Protein AF-A0A069AEU1-F1 (afdb_monomer_lite)

Secondary structure (DSSP, 8-state):
-------------HHHHHHHHHHHHHHHHHHS-HHHHHHTT---HHHHHHHHT--HHHHHHHHHHHHH----SS--HHHHHHHHHTHHHHHHHHHHHHHTT--

Foldseek 3Di:
DDDPPPPPPPPDDPVNVVVVVVVVVVVLCVLQVLLLCQLLVPQDLVSSCVRSVDDSVSSVVSSVVSVPDHDDPDQDPVSVVVCVVCVVVSVVSNVVVVVVVPD

Sequence (103 aa):
MGHTKKTSIVKLNSRNKLLELEAEIFTQYLLCPDIILLYCNITNIYEIMYICGVDKKTALIQSHYIKKIKLSNCITNLENLIKKQFYKFIKNYLKHRKKDTYF

Structure (mmCIF, N/CA/C/O backbone):
data_AF-A0A069AEU1-F1
#
_entry.id   AF-A0A069AEU1-F1
#
loop_
_atom_site.group_PDB
_atom_site.id
_atom_site.type_symbol
_atom_site.label_atom_id
_atom_site.label_alt_id
_atom_site.label_comp_id
_atom_site.label_asym_id
_atom_site.label_entity_id
_atom_site.label_seq_id
_atom_site.pdbx_PDB_ins_code
_atom_site.Cartn_x
_atom_site.Cartn_y
_atom_site.Cartn_z
_atom_site.occupancy
_atom_site.B_iso_or_equiv
_atom_site.auth_seq_id
_atom_site.auth_comp_id
_atom_site.auth_asym_id
_atom_site.auth_atom_id
_atom_site.pdbx_PDB_model_num
ATOM 1 N N . MET A 1 1 ? 2.236 16.973 -45.812 1.00 42.00 1 MET A N 1
ATOM 2 C CA . MET A 1 1 ? 3.520 16.365 -45.398 1.00 42.00 1 MET A CA 1
ATOM 3 C C . MET A 1 1 ? 3.384 15.895 -43.956 1.00 42.00 1 MET A C 1
ATOM 5 O O . MET A 1 1 ? 3.274 16.726 -43.068 1.00 42.00 1 MET A O 1
ATOM 9 N N . GLY A 1 2 ? 3.252 14.584 -43.736 1.00 46.25 2 GLY A N 1
ATOM 10 C CA . GLY A 1 2 ? 3.055 13.998 -42.407 1.00 46.25 2 GLY A CA 1
ATOM 11 C C . GLY A 1 2 ? 4.387 13.572 -41.797 1.00 46.25 2 GLY A C 1
ATOM 12 O O . GLY A 1 2 ? 5.025 12.654 -42.301 1.00 46.25 2 GLY A O 1
ATOM 13 N N . HIS A 1 3 ? 4.813 14.228 -40.719 1.00 50.69 3 HIS A N 1
ATOM 14 C CA . HIS A 1 3 ? 5.961 13.786 -39.932 1.00 50.69 3 HIS A CA 1
ATOM 15 C C . HIS A 1 3 ? 5.523 12.683 -38.962 1.00 50.69 3 HIS A C 1
ATOM 17 O O . HIS A 1 3 ? 5.123 12.954 -37.831 1.00 50.69 3 HIS A O 1
ATOM 23 N N . THR A 1 4 ? 5.618 11.422 -39.380 1.00 54.41 4 THR A N 1
ATOM 24 C CA . THR A 1 4 ? 5.643 10.296 -38.439 1.00 54.41 4 THR A CA 1
ATOM 25 C C . THR A 1 4 ? 6.930 10.386 -37.621 1.00 54.41 4 THR A C 1
ATOM 27 O O . THR A 1 4 ? 8.010 10.042 -38.109 1.00 54.41 4 THR A O 1
ATOM 30 N N . LYS A 1 5 ? 6.836 10.872 -36.376 1.00 55.09 5 LYS A N 1
ATOM 31 C CA . LYS A 1 5 ? 7.909 10.728 -35.385 1.00 55.09 5 LYS A CA 1
ATOM 32 C C . LYS A 1 5 ? 8.146 9.232 -35.180 1.00 55.09 5 LYS A C 1
ATOM 34 O O . LYS A 1 5 ? 7.325 8.553 -34.573 1.00 55.09 5 LYS A O 1
ATOM 39 N N . LYS A 1 6 ? 9.259 8.722 -35.710 1.00 53.56 6 LYS A N 1
ATOM 40 C CA . LYS A 1 6 ? 9.786 7.395 -35.379 1.00 53.56 6 LYS A CA 1
ATOM 41 C C . LYS A 1 6 ? 10.051 7.380 -33.873 1.00 53.56 6 LYS A C 1
ATOM 43 O O . LYS A 1 6 ? 11.029 7.966 -33.417 1.00 53.56 6 LYS A O 1
ATOM 48 N N . THR A 1 7 ? 9.174 6.750 -33.101 1.00 58.25 7 THR A N 1
ATOM 49 C CA . THR A 1 7 ? 9.477 6.345 -31.730 1.00 58.25 7 THR A CA 1
ATOM 50 C C . THR A 1 7 ? 10.616 5.339 -31.817 1.00 58.25 7 THR A C 1
ATOM 52 O O . THR A 1 7 ? 10.454 4.227 -32.317 1.00 58.25 7 THR A O 1
ATOM 55 N N . SER A 1 8 ? 11.811 5.757 -31.413 1.00 58.66 8 SER A N 1
ATOM 56 C CA . SER A 1 8 ? 12.962 4.877 -31.264 1.00 58.66 8 SER A CA 1
ATOM 57 C C . SER A 1 8 ? 12.613 3.843 -30.199 1.00 58.66 8 SER A C 1
ATOM 59 O O . SER A 1 8 ? 12.617 4.139 -29.008 1.00 58.66 8 SER A O 1
ATOM 61 N N . ILE A 1 9 ? 12.270 2.629 -30.634 1.00 61.16 9 ILE A N 1
ATOM 62 C CA . ILE A 1 9 ? 12.099 1.479 -29.748 1.00 61.16 9 ILE A CA 1
ATOM 63 C C . ILE A 1 9 ? 13.481 1.196 -29.156 1.00 61.16 9 ILE A C 1
ATOM 65 O O . ILE A 1 9 ? 14.359 0.640 -29.821 1.00 61.16 9 ILE A O 1
ATOM 69 N N . VAL A 1 10 ? 13.711 1.670 -27.933 1.00 60.97 10 VAL A N 1
ATOM 70 C CA . VAL A 1 10 ? 14.962 1.451 -27.207 1.00 60.97 10 VAL A CA 1
ATOM 71 C C . VAL A 1 10 ? 15.087 -0.052 -26.968 1.00 60.97 10 VAL A C 1
ATOM 73 O O . VAL A 1 10 ? 14.277 -0.648 -26.264 1.00 60.97 10 VAL A O 1
ATOM 76 N N . LYS A 1 11 ? 16.093 -0.692 -27.575 1.00 58.34 11 LYS A N 1
ATOM 77 C CA . LYS A 1 11 ? 16.392 -2.105 -27.307 1.00 58.34 11 LYS A CA 1
ATOM 78 C C . LYS A 1 11 ? 16.731 -2.267 -25.820 1.00 58.34 11 LYS A C 1
ATOM 80 O O . LYS A 1 11 ? 17.675 -1.654 -25.328 1.00 58.34 11 LYS A O 1
ATOM 85 N N . LEU A 1 12 ? 15.957 -3.095 -25.117 1.00 55.72 12 LEU A N 1
ATOM 86 C CA . LEU A 1 12 ? 16.159 -3.465 -23.712 1.00 55.72 12 LEU A CA 1
ATOM 87 C C . LEU A 1 12 ? 17.518 -4.161 -23.529 1.00 55.72 12 LEU A C 1
ATOM 89 O O . LEU A 1 12 ? 17.659 -5.348 -23.818 1.00 55.72 12 LEU A O 1
ATOM 93 N N . ASN A 1 13 ? 18.522 -3.432 -23.041 1.00 66.81 13 ASN A N 1
ATOM 94 C CA . ASN A 1 13 ? 19.736 -4.030 -22.482 1.00 66.81 13 ASN A CA 1
ATOM 95 C C . ASN A 1 13 ? 19.532 -4.332 -20.978 1.00 66.81 13 ASN A C 1
ATOM 97 O O . ASN A 1 13 ? 18.521 -3.952 -20.385 1.00 66.81 13 ASN A O 1
ATOM 101 N N . SER A 1 14 ? 20.465 -5.049 -20.346 1.00 64.12 14 SER A N 1
ATOM 102 C CA . SER A 1 14 ? 20.366 -5.438 -18.925 1.00 64.12 14 SER A CA 1
ATOM 103 C C . SER A 1 14 ? 20.210 -4.247 -17.971 1.00 64.12 14 SER A C 1
ATOM 105 O O . SER A 1 14 ? 19.500 -4.356 -16.976 1.00 64.12 14 SER A O 1
ATOM 107 N N . ARG A 1 15 ? 20.810 -3.097 -18.298 1.00 71.25 15 ARG A N 1
ATOM 108 C CA . ARG A 1 15 ? 20.688 -1.854 -17.525 1.00 71.25 15 ARG A CA 1
ATOM 109 C C . ARG A 1 15 ? 19.270 -1.282 -17.577 1.00 71.25 15 ARG A C 1
ATOM 111 O O . ARG A 1 15 ? 18.763 -0.845 -16.551 1.00 71.25 15 ARG A O 1
ATOM 118 N N . ASN A 1 16 ? 18.605 -1.364 -18.729 1.00 76.31 16 ASN A N 1
ATOM 119 C CA . ASN A 1 16 ? 17.209 -0.946 -18.863 1.00 76.31 16 ASN A CA 1
ATOM 120 C C . ASN A 1 16 ? 16.272 -1.820 -18.013 1.00 76.31 16 ASN A C 1
ATOM 122 O O . ASN A 1 16 ? 15.330 -1.299 -17.438 1.00 76.31 16 ASN A O 1
ATOM 126 N N . LYS A 1 17 ? 16.557 -3.122 -17.850 1.00 82.62 17 LYS A N 1
ATOM 127 C CA . LYS A 1 17 ? 15.741 -4.007 -16.995 1.00 82.62 17 LYS A CA 1
ATOM 128 C C . LYS A 1 17 ? 15.765 -3.619 -15.513 1.00 82.62 17 LYS A C 1
ATOM 130 O O . LYS A 1 17 ? 14.753 -3.774 -14.844 1.00 82.62 17 LYS A O 1
ATOM 135 N N . LEU A 1 18 ? 16.903 -3.139 -15.004 1.00 87.19 18 LEU A N 1
ATOM 136 C CA . LEU A 1 18 ? 17.004 -2.673 -13.616 1.00 87.19 18 LEU A CA 1
ATOM 137 C C . LEU A 1 18 ? 16.183 -1.399 -13.397 1.00 87.19 18 LEU A C 1
ATOM 139 O O . LEU A 1 18 ? 15.469 -1.307 -12.408 1.00 87.19 18 LEU A O 1
ATOM 143 N N . LEU A 1 19 ? 16.231 -0.466 -14.350 1.00 88.19 19 LEU A N 1
ATOM 144 C CA . LEU A 1 19 ? 15.444 0.768 -14.287 1.00 88.19 19 LEU A CA 1
ATOM 145 C C . LEU A 1 19 ? 13.935 0.496 -14.370 1.00 88.19 19 LEU A C 1
ATOM 147 O O . LEU A 1 19 ? 13.168 1.106 -13.635 1.00 88.19 19 LEU A O 1
ATOM 151 N N . GLU A 1 20 ? 13.509 -0.442 -15.222 1.00 87.88 20 GLU A N 1
ATOM 152 C CA . GLU A 1 20 ? 12.106 -0.883 -15.283 1.00 87.88 20 GLU A CA 1
ATOM 153 C C . GLU A 1 20 ? 11.653 -1.495 -13.951 1.00 87.88 20 GLU A C 1
ATOM 155 O O . GLU A 1 20 ? 10.576 -1.175 -13.455 1.00 87.88 20 GLU A O 1
ATOM 160 N N . LEU A 1 21 ? 12.499 -2.321 -13.322 1.00 87.56 21 LEU A N 1
ATOM 161 C CA . LEU A 1 21 ? 12.201 -2.899 -12.011 1.00 87.56 21 LEU A CA 1
ATOM 162 C C . LEU A 1 21 ? 12.099 -1.822 -10.918 1.00 87.56 21 LEU A C 1
ATOM 164 O O . LEU A 1 21 ? 11.191 -1.871 -10.091 1.00 87.56 21 LEU A O 1
ATOM 168 N N . GLU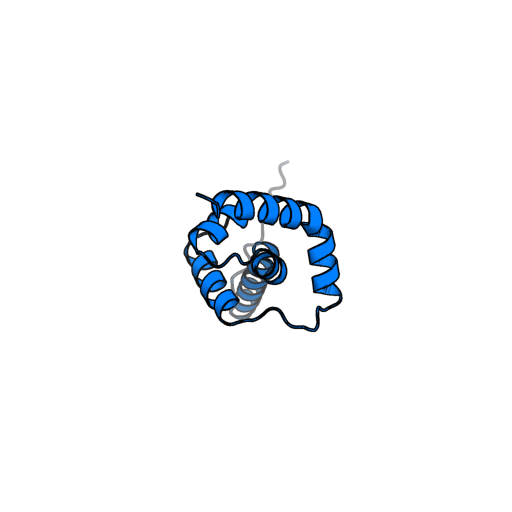 A 1 22 ? 13.006 -0.842 -10.907 1.00 87.69 22 GLU A N 1
ATOM 169 C CA . GLU A 1 22 ? 12.941 0.294 -9.978 1.00 87.69 22 GLU A CA 1
ATOM 170 C C . GLU A 1 22 ? 11.662 1.112 -10.177 1.00 87.69 22 GLU A C 1
ATOM 172 O O . GLU A 1 22 ? 11.005 1.473 -9.199 1.00 87.69 22 GLU A O 1
ATOM 177 N N . ALA A 1 23 ? 11.272 1.360 -11.430 1.00 89.69 23 ALA A N 1
ATOM 178 C CA . ALA A 1 23 ? 10.031 2.051 -11.753 1.00 89.69 23 ALA A CA 1
ATOM 179 C C . ALA A 1 23 ? 8.795 1.256 -11.298 1.00 89.69 23 ALA A C 1
ATOM 181 O O . ALA A 1 23 ? 7.852 1.843 -10.758 1.00 89.69 23 ALA A O 1
ATOM 182 N N . GLU A 1 24 ? 8.802 -0.070 -11.457 1.00 86.25 24 GLU A N 1
ATOM 183 C CA . GLU A 1 24 ? 7.727 -0.951 -10.991 1.00 86.25 24 GLU A CA 1
ATOM 184 C C . GLU A 1 24 ? 7.592 -0.906 -9.461 1.00 86.25 24 GLU A C 1
ATOM 186 O O . GLU A 1 24 ? 6.496 -0.679 -8.945 1.00 86.25 24 GLU A O 1
ATOM 191 N N . ILE A 1 25 ? 8.705 -1.021 -8.728 1.00 84.19 25 ILE A N 1
ATOM 192 C CA . ILE A 1 25 ? 8.724 -0.933 -7.257 1.00 84.19 25 ILE A CA 1
ATOM 193 C C . ILE A 1 25 ? 8.256 0.449 -6.787 1.00 84.19 25 ILE A C 1
ATOM 195 O O . ILE A 1 25 ? 7.434 0.556 -5.875 1.00 84.19 25 ILE A O 1
ATOM 199 N N . PHE A 1 26 ? 8.735 1.518 -7.424 1.00 85.94 26 PHE A N 1
ATOM 200 C CA . PHE A 1 26 ? 8.318 2.879 -7.098 1.00 85.94 26 PHE A CA 1
ATOM 201 C C . PHE A 1 26 ? 6.812 3.081 -7.318 1.00 85.94 26 PHE A C 1
ATOM 203 O O . PHE A 1 26 ? 6.127 3.667 -6.478 1.00 85.94 26 PHE A O 1
ATOM 210 N N . THR A 1 27 ? 6.278 2.542 -8.415 1.00 86.81 27 THR A N 1
ATOM 211 C CA . THR A 1 27 ? 4.842 2.591 -8.715 1.00 86.81 27 THR A CA 1
ATOM 212 C C . THR A 1 27 ? 4.031 1.842 -7.660 1.00 86.81 27 THR A C 1
ATOM 214 O O . THR A 1 27 ? 3.005 2.348 -7.210 1.00 86.81 27 THR A O 1
ATOM 217 N N . GLN A 1 28 ? 4.504 0.679 -7.201 1.00 82.19 28 GLN A N 1
ATOM 218 C CA . GLN A 1 28 ? 3.855 -0.060 -6.116 1.00 82.19 28 GLN A CA 1
ATOM 219 C C . GLN A 1 28 ? 3.805 0.756 -4.820 1.00 82.19 28 GLN A C 1
ATOM 221 O O . GLN A 1 28 ? 2.740 0.844 -4.210 1.00 82.19 28 GLN A O 1
ATOM 226 N N . TYR A 1 29 ? 4.905 1.414 -4.442 1.00 81.44 29 TYR A N 1
ATOM 227 C CA . TYR A 1 29 ? 4.944 2.276 -3.255 1.00 81.44 29 TYR A CA 1
ATOM 228 C C . TYR A 1 29 ? 3.954 3.449 -3.348 1.00 81.44 29 TYR A C 1
ATOM 230 O O . TYR A 1 29 ? 3.326 3.826 -2.358 1.00 81.44 29 TYR A O 1
ATOM 238 N N . LEU A 1 30 ? 3.779 4.009 -4.548 1.00 83.81 30 LEU A N 1
ATOM 239 C CA . LEU A 1 30 ? 2.843 5.105 -4.789 1.00 83.81 30 LEU A CA 1
ATOM 240 C C . LEU A 1 30 ? 1.375 4.649 -4.729 1.00 83.81 30 LEU A C 1
ATOM 242 O O . LEU A 1 30 ? 0.540 5.347 -4.154 1.00 83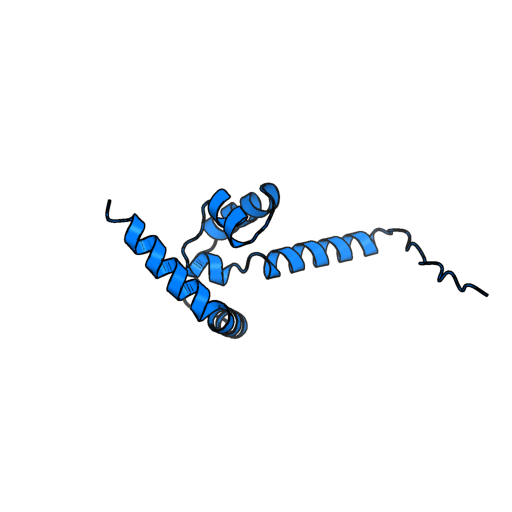.81 30 LEU A O 1
ATOM 246 N N . LEU A 1 31 ? 1.058 3.493 -5.322 1.00 84.69 31 LEU A N 1
ATOM 247 C CA . LEU A 1 31 ? -0.304 2.943 -5.370 1.00 84.69 31 LEU A CA 1
ATOM 248 C C . LEU A 1 31 ? -0.744 2.335 -4.032 1.00 84.69 31 LEU A C 1
ATOM 250 O O . LEU A 1 31 ? -1.917 2.418 -3.664 1.00 84.69 31 LEU A O 1
ATOM 254 N N . CYS A 1 32 ? 0.192 1.737 -3.294 1.00 84.56 32 CYS A N 1
ATOM 255 C CA . CYS A 1 32 ? -0.048 1.052 -2.026 1.00 84.56 32 CYS A CA 1
ATOM 256 C C . CYS A 1 32 ? 0.815 1.643 -0.898 1.00 84.56 32 CYS A C 1
ATOM 258 O O . CYS A 1 32 ? 1.710 0.956 -0.409 1.00 84.56 32 CYS A O 1
ATOM 260 N N . PRO A 1 33 ? 0.573 2.884 -0.431 1.00 89.31 33 PRO A N 1
ATOM 261 C CA . PRO A 1 33 ? 1.451 3.483 0.565 1.00 89.31 33 PRO A CA 1
ATOM 262 C C . PRO A 1 33 ? 1.360 2.726 1.896 1.00 89.31 33 PRO A C 1
ATOM 264 O O . PRO A 1 33 ? 0.320 2.748 2.566 1.00 89.31 33 PRO A O 1
ATOM 267 N N . ASP A 1 34 ? 2.465 2.100 2.307 1.00 90.56 34 ASP A N 1
ATOM 268 C CA . ASP A 1 34 ? 2.535 1.224 3.485 1.00 90.56 34 ASP A CA 1
ATOM 269 C C . ASP A 1 34 ? 1.964 1.882 4.737 1.00 90.56 34 ASP A C 1
ATOM 271 O O . ASP A 1 34 ? 1.157 1.305 5.467 1.00 90.56 34 ASP A O 1
ATOM 275 N N . ILE A 1 35 ? 2.356 3.138 4.951 1.00 89.81 35 ILE A N 1
ATOM 276 C CA . ILE A 1 35 ? 1.959 3.927 6.107 1.00 89.81 35 ILE A CA 1
ATOM 277 C C . ILE A 1 35 ? 0.436 4.080 6.190 1.00 89.81 35 ILE A C 1
ATOM 279 O O . ILE A 1 35 ? -0.135 4.012 7.277 1.00 89.81 35 ILE A O 1
ATOM 283 N N . ILE A 1 36 ? -0.244 4.234 5.051 1.00 91.75 36 ILE A N 1
ATOM 284 C CA . ILE A 1 36 ? -1.699 4.395 4.989 1.00 91.75 36 ILE A CA 1
ATOM 285 C C . ILE A 1 36 ? -2.392 3.069 5.292 1.00 91.75 36 ILE A C 1
ATOM 287 O O . ILE A 1 36 ? -3.324 3.040 6.100 1.00 91.75 36 ILE A O 1
ATOM 291 N N . LEU A 1 37 ? -1.904 1.972 4.708 1.00 92.75 37 LEU A N 1
ATOM 292 C CA . LEU A 1 37 ? -2.419 0.630 4.981 1.00 92.75 37 LEU A CA 1
ATOM 293 C C . LEU A 1 37 ? -2.249 0.258 6.461 1.00 92.75 37 LEU A C 1
ATOM 295 O O . LEU A 1 37 ? -3.196 -0.234 7.076 1.00 92.75 37 LEU A O 1
ATOM 299 N N . LEU A 1 38 ? -1.099 0.577 7.064 1.00 91.38 38 LEU A N 1
ATOM 300 C CA . LEU A 1 38 ? -0.839 0.377 8.492 1.00 91.38 38 LEU A CA 1
ATOM 301 C C . LEU A 1 38 ? -1.772 1.216 9.376 1.00 91.38 38 LEU A C 1
ATOM 303 O O . LEU A 1 38 ? -2.371 0.675 10.304 1.00 91.38 38 LEU A O 1
ATOM 307 N N . TYR A 1 39 ? -1.958 2.509 9.080 1.00 89.62 39 TYR A N 1
ATOM 308 C CA . TYR A 1 39 ? -2.880 3.370 9.838 1.00 89.62 39 TYR A CA 1
ATOM 309 C C . TYR A 1 39 ? -4.324 2.875 9.804 1.00 89.62 39 TYR A C 1
ATOM 311 O O . TYR 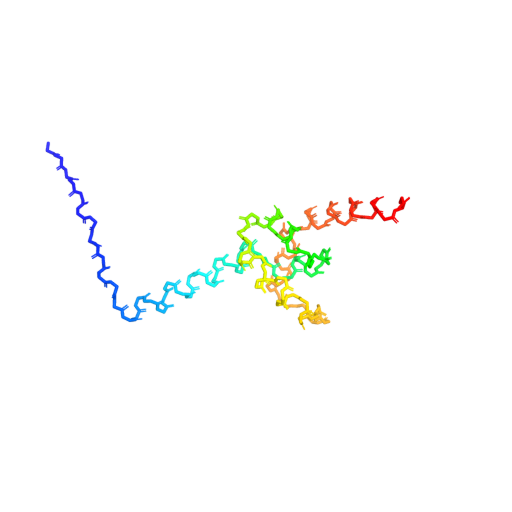A 1 39 ? -5.048 2.989 10.794 1.00 89.62 39 TYR A O 1
ATOM 319 N N . CYS A 1 40 ? -4.746 2.338 8.663 1.00 91.19 40 CYS A N 1
ATOM 320 C CA . CYS A 1 40 ? -6.077 1.779 8.495 1.00 91.19 40 CYS A CA 1
ATOM 321 C C . CYS A 1 40 ? -6.172 0.313 8.950 1.00 91.19 40 CYS A C 1
ATOM 323 O O . CYS A 1 40 ? -7.272 -0.239 8.929 1.00 91.19 40 CYS A O 1
ATOM 325 N N . ASN A 1 41 ? -5.061 -0.306 9.378 1.00 91.12 41 ASN A N 1
ATOM 326 C CA . ASN A 1 41 ? -4.924 -1.728 9.706 1.00 91.12 41 ASN A CA 1
ATOM 327 C C . ASN A 1 41 ? -5.484 -2.648 8.596 1.00 91.12 41 ASN A C 1
ATOM 329 O O . ASN A 1 41 ? -6.240 -3.589 8.862 1.00 91.12 41 ASN A O 1
ATOM 333 N N . ILE A 1 42 ? -5.168 -2.315 7.344 1.00 92.88 42 ILE A N 1
ATOM 334 C CA . ILE A 1 42 ? -5.580 -3.032 6.133 1.00 92.88 42 ILE A CA 1
ATOM 335 C C . ILE A 1 42 ? -4.509 -4.070 5.823 1.00 92.88 42 ILE A C 1
ATOM 337 O O . ILE A 1 42 ? -3.383 -3.731 5.463 1.00 92.88 42 ILE A O 1
ATOM 341 N N . THR A 1 43 ? -4.853 -5.345 5.974 1.00 92.75 43 THR A N 1
ATOM 342 C CA . THR A 1 43 ? -3.915 -6.457 5.737 1.00 92.75 43 THR A CA 1
ATOM 343 C C . THR A 1 43 ? -4.511 -7.571 4.884 1.00 92.75 43 THR A C 1
ATOM 345 O O . THR A 1 43 ? -3.790 -8.489 4.478 1.00 92.75 43 THR A O 1
ATOM 348 N N . ASN A 1 44 ? -5.816 -7.520 4.605 1.00 94.62 44 ASN A N 1
ATOM 349 C CA . ASN A 1 44 ? -6.493 -8.506 3.779 1.00 94.62 44 ASN A CA 1
ATOM 350 C C . ASN A 1 44 ? -6.190 -8.250 2.295 1.00 94.62 44 ASN A C 1
ATOM 352 O O . ASN A 1 44 ? -6.239 -7.116 1.831 1.00 94.62 44 ASN A O 1
ATOM 356 N N . ILE A 1 45 ? -5.892 -9.312 1.543 1.00 96.31 45 ILE A N 1
ATOM 357 C CA . ILE A 1 45 ? -5.510 -9.222 0.126 1.00 96.31 45 ILE A CA 1
ATOM 358 C C . ILE A 1 45 ? -6.617 -8.556 -0.705 1.00 96.31 45 ILE A C 1
ATOM 360 O O . ILE A 1 45 ? -6.327 -7.666 -1.495 1.00 96.31 45 ILE A O 1
ATOM 364 N N . TYR A 1 46 ? -7.879 -8.944 -0.510 1.00 96.19 46 TYR A N 1
ATOM 365 C CA . TYR A 1 46 ? -9.004 -8.403 -1.280 1.00 96.19 46 TYR A CA 1
ATOM 366 C C . TYR A 1 46 ? -9.290 -6.939 -0.937 1.00 96.19 46 TYR A C 1
ATOM 368 O O . TYR A 1 46 ? -9.614 -6.147 -1.816 1.00 96.19 46 TYR A O 1
ATOM 376 N N . GLU A 1 47 ? -9.116 -6.573 0.332 1.00 94.31 47 GLU A N 1
ATOM 377 C CA . GLU A 1 47 ? -9.243 -5.194 0.811 1.00 94.31 47 GLU A CA 1
ATOM 378 C C . GLU A 1 47 ? -8.155 -4.301 0.188 1.00 94.31 47 GLU A C 1
ATOM 380 O O . GLU A 1 47 ? -8.461 -3.220 -0.308 1.00 94.31 47 GLU A O 1
ATOM 385 N N . ILE A 1 48 ? -6.907 -4.788 0.104 1.00 95.00 48 ILE A N 1
ATOM 386 C CA . ILE A 1 48 ? -5.802 -4.091 -0.579 1.00 95.00 48 ILE A CA 1
ATOM 387 C C . ILE A 1 48 ? -6.087 -3.942 -2.077 1.00 95.00 48 ILE A C 1
ATOM 389 O O . ILE A 1 48 ? -5.950 -2.843 -2.605 1.00 95.00 48 ILE A O 1
ATOM 393 N N . MET A 1 49 ? -6.518 -5.011 -2.760 1.00 95.12 49 MET A N 1
ATOM 394 C CA . MET A 1 49 ? -6.871 -4.942 -4.186 1.00 95.12 49 MET A CA 1
ATOM 395 C C . MET A 1 49 ? -7.928 -3.867 -4.449 1.00 95.12 49 MET A C 1
ATOM 397 O O . MET A 1 49 ? -7.769 -3.053 -5.353 1.00 95.12 49 MET A O 1
ATOM 401 N N . TYR A 1 50 ? -8.991 -3.853 -3.642 1.00 94.25 50 TYR A N 1
ATOM 402 C CA . TYR A 1 50 ? -10.099 -2.918 -3.802 1.00 94.25 50 TYR A CA 1
ATOM 403 C C . TYR A 1 50 ? -9.686 -1.468 -3.524 1.00 94.25 50 TYR A C 1
ATOM 405 O O . TYR A 1 50 ? -9.997 -0.578 -4.310 1.00 94.25 50 TYR A O 1
ATOM 413 N N . ILE A 1 51 ? -8.973 -1.226 -2.420 1.00 92.31 51 ILE A N 1
ATOM 414 C CA . ILE A 1 51 ? -8.612 0.129 -1.987 1.00 92.31 51 ILE A CA 1
ATOM 415 C C . ILE A 1 51 ? -7.501 0.731 -2.847 1.00 92.31 51 ILE A C 1
ATOM 417 O O . ILE A 1 51 ? -7.565 1.913 -3.178 1.00 92.31 51 ILE A O 1
ATOM 421 N N . CYS A 1 52 ? -6.491 -0.062 -3.205 1.00 92.19 52 CYS A N 1
ATOM 422 C CA . CYS A 1 52 ? -5.332 0.415 -3.957 1.00 92.19 52 CYS A CA 1
ATOM 423 C C . CYS A 1 52 ? -5.472 0.235 -5.475 1.00 92.19 52 CYS A C 1
ATOM 425 O O . CYS A 1 52 ? -4.631 0.732 -6.218 1.00 92.19 52 CYS A O 1
ATOM 427 N N . GLY A 1 53 ? -6.505 -0.469 -5.950 1.00 91.44 53 GLY A N 1
ATOM 428 C CA . GLY A 1 53 ? -6.727 -0.696 -7.380 1.00 91.44 53 GLY A CA 1
ATOM 429 C C . GLY A 1 53 ? -5.636 -1.541 -8.042 1.00 91.44 53 GLY A C 1
ATOM 430 O O . GLY A 1 53 ? -5.306 -1.314 -9.203 1.00 91.44 53 GLY A O 1
ATOM 431 N N . VAL A 1 54 ? -5.053 -2.491 -7.304 1.00 91.69 54 VAL A N 1
ATOM 432 C CA . VAL A 1 54 ? -3.949 -3.343 -7.774 1.00 91.69 54 VAL A CA 1
ATOM 433 C C . VAL A 1 54 ? -4.394 -4.782 -8.013 1.00 91.69 54 VAL A C 1
ATOM 435 O O . VAL A 1 54 ? -5.387 -5.258 -7.457 1.00 91.69 54 VAL A O 1
ATOM 438 N N . ASP A 1 55 ? -3.632 -5.505 -8.832 1.00 93.31 55 ASP A N 1
ATOM 439 C CA . ASP A 1 55 ? -3.870 -6.920 -9.079 1.00 93.31 55 ASP A CA 1
ATOM 440 C C . ASP A 1 55 ? -3.575 -7.792 -7.839 1.00 93.31 55 ASP A C 1
ATOM 442 O O . ASP A 1 55 ? -2.940 -7.381 -6.861 1.00 93.31 55 ASP A O 1
ATOM 446 N N . LYS A 1 56 ? -4.018 -9.052 -7.896 1.00 95.12 56 LYS A N 1
ATOM 447 C CA . LYS A 1 56 ? -3.898 -10.005 -6.786 1.00 95.12 56 LYS A CA 1
ATOM 448 C C . LYS A 1 56 ? -2.452 -10.315 -6.397 1.00 95.12 56 LYS A C 1
ATOM 450 O O . LYS A 1 56 ? -2.185 -10.523 -5.215 1.00 95.12 56 LYS A O 1
ATOM 455 N N . LYS A 1 57 ? -1.528 -10.393 -7.359 1.00 93.00 57 LYS A N 1
ATOM 456 C CA . LYS A 1 57 ? -0.114 -10.689 -7.096 1.00 93.00 57 LYS A CA 1
ATOM 457 C C . LYS A 1 57 ? 0.510 -9.535 -6.315 1.00 93.00 57 LYS A C 1
ATOM 459 O O . LYS A 1 57 ? 1.119 -9.783 -5.275 1.00 93.00 57 LYS A O 1
ATOM 464 N N . THR A 1 58 ? 0.282 -8.301 -6.760 1.00 90.88 58 THR A N 1
ATOM 465 C CA . THR A 1 58 ? 0.742 -7.087 -6.071 1.00 90.88 58 THR A CA 1
ATOM 466 C C . THR A 1 58 ? 0.153 -6.995 -4.661 1.00 90.88 58 THR A C 1
ATOM 468 O O . THR A 1 58 ? 0.892 -6.864 -3.684 1.00 90.88 58 THR A O 1
ATOM 471 N N . ALA A 1 59 ? -1.161 -7.192 -4.515 1.00 93.94 59 ALA A N 1
ATOM 472 C CA . ALA A 1 59 ? -1.818 -7.182 -3.207 1.00 93.94 59 ALA A CA 1
ATOM 473 C C . ALA A 1 59 ? -1.319 -8.286 -2.258 1.00 93.94 59 ALA A C 1
ATOM 475 O O . ALA A 1 59 ? -1.261 -8.083 -1.045 1.00 93.94 59 ALA A O 1
ATOM 476 N N . LEU A 1 60 ? -0.951 -9.460 -2.783 1.00 94.56 60 LEU A N 1
ATOM 477 C CA . LEU A 1 60 ? -0.413 -10.561 -1.983 1.00 94.56 60 LEU A CA 1
ATOM 478 C C . LEU A 1 60 ? 0.980 -10.232 -1.436 1.00 94.56 60 LEU A C 1
ATOM 480 O O . LEU A 1 60 ? 1.226 -10.450 -0.247 1.00 94.56 60 LEU A O 1
ATOM 484 N N . ILE A 1 61 ? 1.860 -9.672 -2.273 1.00 91.12 61 ILE A N 1
ATOM 485 C CA . ILE A 1 61 ? 3.188 -9.193 -1.854 1.00 91.12 61 ILE A CA 1
ATOM 486 C C . ILE A 1 61 ? 3.027 -8.133 -0.761 1.00 91.12 61 ILE A C 1
ATOM 488 O O . ILE A 1 61 ? 3.615 -8.261 0.316 1.00 91.12 61 ILE A O 1
ATOM 492 N N . GLN A 1 62 ? 2.150 -7.157 -1.001 1.00 92.31 62 GLN A N 1
ATOM 493 C CA . GLN A 1 62 ? 1.866 -6.067 -0.076 1.00 92.31 62 GLN A CA 1
ATOM 494 C C . GLN A 1 62 ? 1.295 -6.561 1.262 1.00 92.31 62 GLN A C 1
ATOM 496 O O . GLN A 1 62 ? 1.770 -6.171 2.326 1.00 92.31 62 GLN A O 1
ATOM 501 N N . SER A 1 63 ? 0.317 -7.474 1.234 1.00 93.75 63 SER A N 1
ATOM 502 C CA . SER A 1 63 ? -0.273 -8.082 2.437 1.00 93.75 63 SER A CA 1
ATOM 503 C C . SER A 1 63 ? 0.785 -8.776 3.291 1.00 93.75 63 SER A C 1
ATOM 505 O O . SER A 1 63 ? 0.811 -8.620 4.513 1.00 93.75 63 SER A O 1
ATOM 507 N N . HIS A 1 64 ? 1.676 -9.537 2.656 1.00 92.31 64 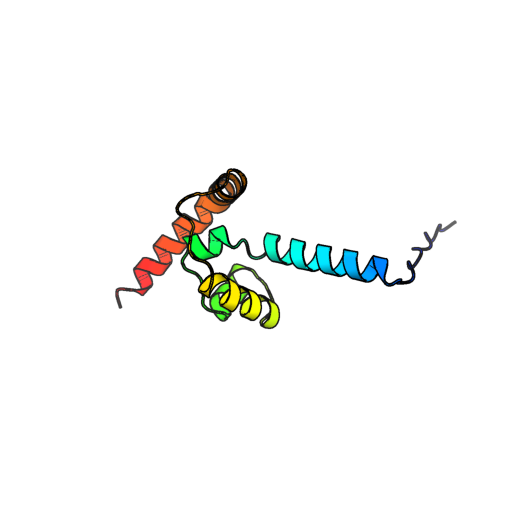HIS A N 1
ATOM 508 C CA . HIS A 1 64 ? 2.744 -10.237 3.353 1.00 92.31 64 HIS A CA 1
ATOM 509 C C . HIS A 1 64 ? 3.793 -9.271 3.924 1.00 92.31 64 HIS A C 1
ATOM 511 O O . HIS A 1 64 ? 4.254 -9.478 5.046 1.00 92.31 64 HIS A O 1
ATOM 517 N N . TYR A 1 65 ? 4.136 -8.207 3.193 1.00 89.75 65 TYR A N 1
ATOM 518 C CA . TYR A 1 65 ? 5.044 -7.165 3.668 1.00 89.75 65 TYR A CA 1
ATOM 519 C C . TYR A 1 65 ? 4.472 -6.420 4.883 1.00 89.75 65 TYR A C 1
ATOM 521 O O . TYR A 1 65 ? 5.094 -6.410 5.945 1.00 89.75 65 TYR A O 1
ATOM 529 N N . ILE A 1 66 ? 3.241 -5.908 4.776 1.00 90.38 66 ILE A N 1
ATOM 530 C CA . ILE A 1 66 ? 2.559 -5.148 5.836 1.00 90.38 66 ILE A CA 1
ATOM 531 C C . ILE A 1 66 ? 2.380 -5.968 7.113 1.00 90.38 66 ILE A C 1
ATOM 533 O O . ILE A 1 66 ? 2.509 -5.431 8.204 1.00 90.38 66 ILE A O 1
ATOM 537 N N . LYS A 1 67 ? 2.128 -7.279 7.008 1.00 89.75 67 LYS A N 1
ATOM 538 C CA . LYS A 1 67 ? 2.029 -8.162 8.185 1.00 89.75 67 LYS A CA 1
ATOM 539 C C . LYS A 1 67 ? 3.353 -8.337 8.930 1.00 89.75 67 LYS A C 1
ATOM 541 O O . LYS A 1 67 ? 3.338 -8.682 10.110 1.00 89.75 67 LYS A O 1
ATOM 546 N N . LYS A 1 68 ? 4.485 -8.160 8.246 1.00 87.25 68 LYS A N 1
ATOM 547 C CA . LYS A 1 68 ? 5.823 -8.291 8.836 1.00 87.25 68 LYS A CA 1
ATOM 548 C C . LYS A 1 68 ? 6.314 -6.994 9.455 1.00 87.25 68 LYS A C 1
ATOM 550 O O . LYS A 1 68 ? 7.059 -7.044 10.432 1.00 87.25 68 LYS A O 1
ATOM 555 N N . ILE A 1 69 ? 5.917 -5.856 8.899 1.00 84.38 69 ILE A N 1
ATOM 556 C CA . ILE A 1 69 ? 6.284 -4.555 9.447 1.00 84.38 69 ILE A CA 1
ATOM 557 C C . ILE A 1 69 ? 5.273 -4.115 10.506 1.00 84.38 69 ILE A C 1
ATOM 559 O O . ILE A 1 69 ? 4.082 -4.400 10.431 1.00 84.38 69 ILE A O 1
ATOM 563 N N . LYS A 1 70 ? 5.756 -3.424 11.535 1.00 73.69 70 LYS A N 1
ATOM 564 C CA . LYS A 1 70 ? 4.898 -2.756 12.517 1.00 73.69 70 LYS A CA 1
ATOM 565 C C . LYS A 1 70 ? 4.981 -1.262 12.280 1.00 73.69 70 LYS A C 1
ATOM 567 O O . LYS A 1 70 ? 6.020 -0.767 11.847 1.00 73.69 70 LYS A O 1
ATOM 572 N N . LEU A 1 71 ? 3.899 -0.553 12.595 1.00 71.75 71 LEU A N 1
ATOM 573 C CA . LEU A 1 71 ? 3.937 0.902 12.643 1.00 71.75 71 LEU A CA 1
ATOM 574 C C . LEU A 1 71 ? 5.044 1.304 13.629 1.00 71.75 71 LEU A C 1
ATOM 576 O O . LEU A 1 71 ? 4.973 0.972 14.813 1.00 71.75 71 LEU A O 1
ATOM 580 N N . SER A 1 72 ? 6.093 1.943 13.119 1.00 69.88 72 SER A N 1
ATOM 581 C CA . SER A 1 72 ? 7.176 2.463 13.947 1.00 69.88 72 SER A CA 1
ATOM 582 C C . SER A 1 72 ? 6.625 3.535 14.886 1.00 69.88 72 SER A C 1
ATOM 584 O O . SER A 1 72 ? 5.776 4.336 14.492 1.00 69.88 72 SER A O 1
ATOM 586 N N . ASN A 1 73 ? 7.149 3.602 16.113 1.00 67.62 73 ASN A N 1
ATOM 587 C CA . ASN A 1 73 ? 6.872 4.730 17.009 1.00 67.62 73 ASN A CA 1
ATOM 588 C C . ASN A 1 73 ? 7.467 6.045 16.467 1.00 67.62 73 ASN A C 1
ATOM 590 O O . ASN A 1 73 ? 7.044 7.127 16.870 1.00 67.62 73 ASN A O 1
ATOM 594 N N . CYS A 1 74 ? 8.426 5.955 15.541 1.00 70.00 74 CYS A N 1
ATOM 595 C CA . CYS A 1 74 ? 9.051 7.089 14.875 1.00 70.00 74 CYS A CA 1
ATOM 596 C C . CYS A 1 74 ? 8.532 7.190 13.438 1.00 70.00 74 CYS A C 1
ATOM 598 O O . CYS A 1 74 ? 8.950 6.417 12.577 1.00 70.00 74 CYS A O 1
ATOM 600 N N . ILE A 1 75 ? 7.636 8.150 13.202 1.00 79.12 75 ILE A N 1
ATOM 601 C CA . ILE A 1 75 ? 7.113 8.493 11.874 1.00 79.12 75 ILE A CA 1
ATOM 602 C C . ILE A 1 75 ? 8.077 9.478 11.212 1.00 79.12 75 ILE A C 1
ATOM 604 O O . ILE A 1 75 ? 8.405 10.519 11.789 1.00 79.12 75 ILE A O 1
ATOM 608 N N . THR A 1 76 ? 8.513 9.178 9.994 1.00 86.75 76 THR A N 1
ATOM 609 C CA . THR A 1 76 ? 9.385 10.065 9.215 1.00 86.75 76 THR A CA 1
ATOM 610 C C . THR A 1 76 ? 8.640 11.316 8.728 1.00 86.75 76 THR A C 1
ATOM 612 O O . THR A 1 76 ? 7.409 11.362 8.654 1.00 86.75 76 THR A O 1
ATOM 615 N N . ASN A 1 77 ? 9.379 12.359 8.334 1.00 90.00 77 ASN A N 1
ATOM 616 C CA . ASN A 1 77 ? 8.774 13.572 7.766 1.00 90.00 77 ASN A CA 1
ATOM 617 C C . ASN A 1 77 ? 7.940 13.275 6.509 1.00 90.00 77 ASN A C 1
ATOM 619 O O . ASN A 1 77 ? 6.862 13.846 6.340 1.00 90.00 77 ASN A O 1
ATOM 623 N N . LEU A 1 78 ? 8.406 12.354 5.661 1.00 88.19 78 LEU A N 1
ATOM 624 C CA . LEU A 1 78 ? 7.693 11.936 4.456 1.00 88.19 78 LEU A CA 1
ATOM 625 C C . LEU A 1 78 ? 6.378 11.227 4.800 1.00 88.19 78 LEU A C 1
ATOM 627 O O . LEU A 1 78 ? 5.325 11.594 4.285 1.00 88.19 78 LEU A O 1
ATOM 631 N N . GLU A 1 79 ? 6.410 10.270 5.724 1.00 87.94 79 GLU A N 1
ATOM 632 C CA . GLU A 1 79 ? 5.213 9.559 6.185 1.00 87.94 79 GLU A CA 1
ATOM 633 C C . GLU A 1 79 ? 4.172 10.507 6.794 1.00 87.94 79 GLU A C 1
ATOM 635 O O . GLU A 1 79 ? 2.972 10.338 6.576 1.00 87.94 79 GLU A O 1
ATOM 640 N N . ASN A 1 80 ? 4.614 11.546 7.509 1.00 90.12 80 ASN A N 1
ATOM 641 C CA . ASN A 1 80 ? 3.728 12.593 8.015 1.00 90.12 80 ASN A CA 1
ATOM 642 C C . ASN A 1 80 ? 3.056 13.389 6.889 1.00 90.12 80 ASN A C 1
ATOM 644 O O . ASN A 1 80 ? 1.868 13.706 6.990 1.00 90.12 80 ASN A O 1
ATOM 648 N N . LEU A 1 81 ? 3.784 13.712 5.818 1.00 92.38 81 LEU A N 1
ATOM 649 C CA . LEU A 1 81 ? 3.213 14.383 4.647 1.00 92.38 81 LEU A CA 1
ATOM 650 C C . LEU A 1 81 ? 2.203 13.483 3.930 1.00 92.38 81 LEU A C 1
ATOM 652 O O . LEU A 1 81 ? 1.088 13.931 3.657 1.00 92.38 81 LEU A O 1
ATOM 656 N N . ILE A 1 82 ? 2.545 12.210 3.720 1.00 90.38 82 ILE A N 1
ATOM 657 C CA . ILE A 1 82 ? 1.644 11.210 3.132 1.00 90.38 82 ILE A CA 1
ATOM 658 C C . ILE A 1 82 ? 0.373 11.099 3.989 1.00 90.38 82 ILE A C 1
ATOM 660 O O . ILE A 1 82 ? -0.738 11.279 3.498 1.00 90.38 82 ILE A O 1
ATOM 664 N N . LYS A 1 83 ? 0.500 10.938 5.310 1.00 90.38 83 LYS A N 1
ATOM 665 C CA . LYS A 1 83 ? -0.652 10.887 6.223 1.00 90.38 83 LYS A CA 1
ATOM 666 C C . LYS A 1 83 ? -1.549 12.122 6.115 1.00 90.38 83 LYS A C 1
ATOM 668 O O . LYS A 1 83 ? -2.772 11.985 6.123 1.00 90.38 83 LYS A O 1
ATOM 673 N N . LYS A 1 84 ? -0.967 13.324 6.026 1.00 93.12 84 LYS A N 1
ATOM 674 C CA . LYS A 1 84 ? -1.735 14.570 5.870 1.00 93.12 84 LYS A CA 1
ATOM 675 C C . LYS A 1 84 ? -2.531 14.578 4.567 1.00 93.12 84 LYS A C 1
ATOM 677 O O . LYS A 1 84 ? -3.711 14.916 4.600 1.00 93.12 84 LYS A O 1
ATOM 682 N N . GLN A 1 85 ? -1.926 14.158 3.456 1.00 93.62 85 GLN A N 1
ATOM 683 C CA . GLN A 1 85 ? -2.611 14.076 2.161 1.00 93.62 85 GLN A CA 1
ATOM 684 C C . GLN A 1 85 ? -3.797 13.100 2.197 1.00 93.62 85 GLN A C 1
ATOM 686 O O . GLN A 1 85 ? -4.869 13.403 1.678 1.00 93.62 85 GLN A O 1
ATOM 691 N N . PHE A 1 86 ? -3.649 11.969 2.889 1.00 92.62 86 PHE A N 1
ATOM 692 C CA . PHE A 1 86 ? -4.678 10.927 2.978 1.00 92.62 86 PHE A CA 1
ATOM 693 C C . PHE A 1 86 ? -5.613 11.061 4.195 1.00 92.62 86 PHE A C 1
ATOM 695 O O . PHE A 1 86 ? -6.445 10.183 4.433 1.00 92.62 86 PHE A O 1
ATOM 702 N N . TYR A 1 87 ? -5.542 12.157 4.960 1.00 93.69 87 TYR A N 1
ATOM 703 C CA . TYR A 1 87 ? -6.283 12.322 6.220 1.00 93.69 87 TYR A CA 1
ATOM 704 C C . TYR A 1 87 ? -7.788 12.035 6.087 1.00 93.69 87 TYR A C 1
ATOM 706 O O . TYR A 1 87 ? -8.369 11.318 6.907 1.00 93.69 87 TYR A O 1
ATOM 714 N N . LYS A 1 88 ? -8.427 12.573 5.039 1.00 94.88 88 LYS A N 1
ATOM 715 C CA . LYS A 1 88 ? -9.871 12.408 4.812 1.00 94.88 88 LYS A CA 1
ATOM 716 C C . LYS A 1 88 ? -10.237 10.947 4.541 1.00 94.88 88 LYS A C 1
ATOM 718 O O . LYS A 1 88 ? -11.230 10.465 5.082 1.00 94.88 88 LYS A O 1
ATOM 723 N N . PHE A 1 89 ? -9.419 10.252 3.750 1.00 93.06 89 PHE A N 1
ATOM 724 C CA . PHE A 1 89 ? -9.580 8.827 3.478 1.00 93.06 89 PHE A CA 1
ATOM 725 C C . PHE A 1 89 ? -9.462 8.013 4.769 1.00 93.06 89 PHE A C 1
ATOM 727 O O . PHE A 1 89 ? -10.412 7.318 5.123 1.00 93.06 89 PHE A O 1
ATOM 734 N N . ILE A 1 90 ? -8.366 8.181 5.522 1.00 93.31 90 ILE A N 1
ATOM 735 C CA . ILE A 1 90 ? -8.119 7.451 6.779 1.00 93.31 90 ILE A CA 1
ATOM 736 C C . ILE A 1 90 ? -9.296 7.632 7.747 1.00 93.31 90 ILE A C 1
ATOM 738 O O . ILE A 1 90 ? -9.830 6.663 8.287 1.00 93.31 90 ILE A O 1
ATOM 742 N N . LYS A 1 91 ? -9.737 8.880 7.950 1.00 94.25 91 LYS A N 1
ATOM 743 C CA . LYS A 1 91 ? -10.835 9.202 8.870 1.00 94.25 91 LYS A CA 1
ATOM 744 C C . LYS A 1 91 ? -12.136 8.500 8.482 1.00 94.25 91 LYS A C 1
ATOM 746 O O . LYS A 1 91 ? -12.807 7.938 9.348 1.00 94.25 91 LYS A O 1
ATOM 751 N N . ASN A 1 92 ? -12.497 8.541 7.201 1.00 93.50 92 ASN A N 1
ATOM 752 C CA . ASN A 1 92 ? -13.715 7.905 6.709 1.00 93.50 92 ASN A CA 1
ATOM 753 C C . ASN A 1 92 ? -13.614 6.383 6.814 1.00 93.5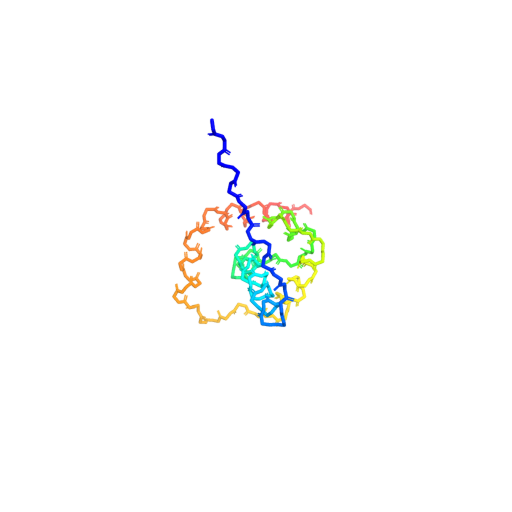0 92 ASN A C 1
ATOM 755 O O . ASN A 1 92 ? -14.527 5.750 7.338 1.00 93.50 92 ASN A O 1
ATOM 759 N N . TYR A 1 93 ? -12.481 5.817 6.400 1.00 93.06 93 TYR A N 1
ATOM 760 C CA . TYR A 1 93 ? -12.221 4.385 6.452 1.00 93.06 93 TYR A CA 1
ATOM 761 C C . TYR A 1 93 ? -12.421 3.811 7.857 1.00 93.06 93 TYR A C 1
ATOM 763 O O . TYR A 1 93 ? -13.226 2.905 8.067 1.00 93.06 93 TYR A O 1
ATOM 771 N N . LEU A 1 94 ? -11.758 4.412 8.849 1.00 91.25 94 LEU A N 1
ATOM 772 C CA . LEU A 1 94 ? -11.856 3.988 10.245 1.00 91.25 94 LEU A CA 1
ATOM 773 C C . LEU A 1 94 ? -13.271 4.159 10.813 1.00 91.25 94 LEU A C 1
ATOM 775 O O . LEU A 1 94 ? -13.696 3.366 11.651 1.00 91.25 94 LEU A O 1
ATOM 779 N N . LYS A 1 95 ? -14.016 5.179 10.366 1.00 91.31 95 LYS A N 1
ATOM 780 C CA . LYS A 1 95 ? -15.415 5.381 10.768 1.00 91.31 95 LYS A CA 1
ATOM 781 C C . LYS A 1 95 ? -16.324 4.276 10.231 1.00 91.31 95 LYS A C 1
ATOM 783 O O . LYS A 1 95 ? -17.203 3.836 10.965 1.00 91.31 95 LYS A O 1
ATOM 788 N N . HIS A 1 96 ? -16.136 3.855 8.980 1.00 86.31 96 HIS A N 1
ATOM 789 C CA . HIS A 1 96 ? -16.918 2.774 8.376 1.00 86.31 96 HIS A CA 1
ATOM 790 C C . HIS A 1 96 ? -16.576 1.427 9.005 1.00 86.31 96 HIS A C 1
ATOM 792 O O . HIS A 1 96 ? -17.467 0.768 9.526 1.00 86.31 96 HIS A O 1
ATOM 798 N N . ARG A 1 97 ? -15.285 1.104 9.114 1.00 82.56 97 ARG A N 1
ATOM 799 C CA . ARG A 1 97 ? -14.829 -0.167 9.687 1.00 82.56 97 ARG A CA 1
ATOM 800 C C . ARG A 1 97 ? -15.328 -0.408 11.114 1.00 82.56 97 ARG A C 1
ATOM 802 O O . ARG A 1 97 ? -15.685 -1.527 11.457 1.00 82.56 97 ARG A O 1
ATOM 809 N N . LYS A 1 98 ? -15.387 0.644 11.942 1.00 73.19 98 LYS A N 1
ATOM 810 C CA . LYS A 1 98 ? -15.932 0.556 13.307 1.00 73.19 98 LYS A CA 1
ATOM 811 C C . LYS A 1 98 ? -17.421 0.223 13.347 1.00 73.19 98 LYS A C 1
ATOM 813 O O . LYS A 1 98 ? -17.858 -0.317 14.349 1.00 73.19 98 LYS A O 1
ATOM 818 N N . LYS A 1 99 ? -18.202 0.566 12.319 1.00 66.06 99 LYS A N 1
ATOM 819 C CA . LYS A 1 99 ? -19.634 0.233 12.270 1.00 66.06 99 LYS A CA 1
ATOM 820 C C . LYS A 1 99 ? -19.861 -1.248 11.982 1.00 66.06 99 LYS A C 1
ATOM 822 O O . LYS A 1 99 ? -20.781 -1.822 12.545 1.00 66.06 99 LYS A O 1
ATOM 827 N N . ASP A 1 100 ? -18.985 -1.857 11.191 1.00 58.81 100 ASP A N 1
ATOM 828 C CA . ASP A 1 100 ? -19.085 -3.270 10.812 1.00 58.81 100 ASP A CA 1
ATOM 829 C C . ASP A 1 100 ? -18.662 -4.228 11.942 1.00 58.81 100 ASP A C 1
ATOM 831 O O . ASP A 1 100 ? -18.850 -5.430 11.830 1.00 58.81 100 ASP A O 1
ATOM 835 N N . THR A 1 101 ? -18.091 -3.716 13.042 1.00 54.28 101 THR A N 1
ATOM 836 C CA . THR A 1 101 ? -17.628 -4.532 14.185 1.00 54.28 101 THR A CA 1
ATOM 837 C C . THR A 1 101 ? -18.671 -4.688 15.303 1.00 54.28 101 THR A C 1
ATOM 839 O O . THR A 1 101 ? -18.374 -5.326 16.308 1.00 54.28 101 THR A O 1
ATOM 842 N N . TYR A 1 102 ? -19.864 -4.093 15.161 1.00 43.88 102 TYR A N 1
ATOM 843 C CA . TYR A 1 102 ? -20.958 -4.139 16.152 1.00 43.88 102 TYR A CA 1
ATOM 844 C C . TYR A 1 102 ? -22.170 -4.973 15.696 1.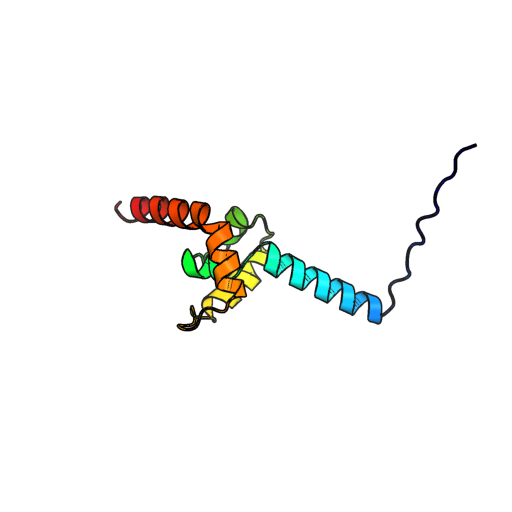00 43.88 102 TYR A C 1
ATOM 846 O O . TYR A 1 102 ? -23.280 -4.737 16.174 1.00 43.88 102 TYR A O 1
ATOM 854 N N . PHE A 1 103 ? -21.971 -5.932 14.790 1.00 38.88 103 PHE A N 1
ATOM 855 C CA . PHE A 1 103 ? -22.992 -6.904 14.390 1.00 38.88 103 PHE A CA 1
ATOM 856 C C . PHE A 1 103 ? -22.519 -8.325 14.674 1.00 38.88 103 PHE A C 1
ATOM 858 O O . PHE A 1 103 ? -21.365 -8.636 14.301 1.00 38.88 103 PHE A O 1
#

Organism: Clostridioides difficile (NCBI:txid1496)

Radius of gyration: 18.76 Å; chains: 1; bounding box: 44×27×62 Å

pLDDT: mean 82.35, std 14.62, range [38.88, 96.31]